Protein AF-A0A498H2I1-F1 (afdb_monomer_lite)

pLDDT: mean 94.08, std 5.38, range [61.56, 97.81]

Sequence (66 aa):
MAGQIKRMIETIIRERANGNPVLENTTRTKLVIKGFNPDKYTATSEDDPAKIAELKVIAKDMGITL

Radius of gyration: 11.02 Å; chains: 1; bounding box: 21×22×30 Å

Secondary structure (DSSP, 8-state):
-TTHHHHHHHHHHHHHHTT-HHHHHHHHHHHHHTT--GGG--TTPPPPHHHHHHHHHHHHHTT---

Structure (mmCIF, N/CA/C/O backbone):
data_AF-A0A498H2I1-F1
#
_entry.id   AF-A0A498H2I1-F1
#
loop_
_atom_site.group_PDB
_atom_site.id
_atom_site.type_symbol
_atom_site.label_atom_id
_atom_site.label_alt_id
_atom_site.label_comp_id
_atom_site.label_asym_id
_atom_site.label_entity_id
_atom_site.label_seq_id
_atom_site.pdbx_PDB_ins_code
_atom_site.Cartn_x
_atom_site.Cartn_y
_atom_site.Cartn_z
_atom_site.occupancy
_atom_site.B_iso_or_equiv
_atom_site.auth_seq_id
_atom_site.auth_comp_id
_atom_site.auth_asym_id
_atom_site.auth_atom_id
_atom_site.pdbx_PDB_model_num
ATOM 1 N N . MET A 1 1 ? 0.401 -1.349 -17.517 1.00 61.56 1 MET A N 1
ATOM 2 C CA . MET A 1 1 ? 0.386 0.036 -18.045 1.00 61.56 1 MET A CA 1
ATOM 3 C C . MET A 1 1 ? 1.162 0.836 -17.032 1.00 61.56 1 MET A C 1
ATOM 5 O O . MET A 1 1 ? 0.596 1.015 -15.964 1.00 61.56 1 MET A O 1
ATOM 9 N N . ALA A 1 2 ? 2.399 1.243 -17.339 1.00 78.88 2 ALA A N 1
ATOM 10 C CA . ALA A 1 2 ? 3.357 1.738 -16.345 1.00 78.88 2 ALA A CA 1
ATOM 11 C C . ALA A 1 2 ? 2.722 2.628 -15.257 1.00 78.88 2 ALA A C 1
ATOM 13 O O . ALA A 1 2 ? 1.893 3.498 -15.545 1.00 78.88 2 ALA A O 1
ATOM 14 N N . GLY A 1 3 ? 3.104 2.379 -14.004 1.00 89.31 3 GLY A N 1
ATOM 15 C CA . GLY A 1 3 ? 2.578 3.077 -12.833 1.00 89.31 3 GLY A CA 1
ATOM 16 C C . GLY A 1 3 ? 1.251 2.537 -12.285 1.00 89.31 3 GLY A C 1
ATOM 17 O O . GLY A 1 3 ? 0.662 3.179 -11.408 1.00 89.31 3 GLY A O 1
ATOM 18 N N . GLN A 1 4 ? 0.766 1.376 -12.734 1.00 93.75 4 GLN A N 1
ATOM 19 C CA . GLN A 1 4 ? -0.419 0.736 -12.153 1.00 93.75 4 GLN A CA 1
ATOM 20 C C . GLN A 1 4 ? -0.193 0.375 -10.679 1.00 93.75 4 GLN A C 1
ATOM 22 O O . GLN A 1 4 ? -1.059 0.657 -9.849 1.00 93.75 4 GLN A O 1
ATOM 27 N N . ILE A 1 5 ? 0.975 -0.175 -10.332 1.00 94.62 5 ILE A N 1
ATOM 28 C CA . ILE A 1 5 ? 1.307 -0.525 -8.941 1.00 94.62 5 ILE A CA 1
ATOM 29 C C . ILE A 1 5 ? 1.264 0.717 -8.038 1.00 94.62 5 ILE A C 1
ATOM 31 O O . ILE A 1 5 ? 0.690 0.663 -6.950 1.00 94.62 5 ILE A O 1
ATOM 35 N N . LYS A 1 6 ? 1.780 1.864 -8.504 1.00 95.19 6 LYS A N 1
ATOM 36 C CA . LYS A 1 6 ? 1.707 3.134 -7.760 1.00 95.19 6 LYS A CA 1
ATOM 37 C C . LYS A 1 6 ? 0.262 3.540 -7.478 1.00 95.19 6 LYS A C 1
ATOM 39 O O . LYS A 1 6 ? -0.074 3.828 -6.334 1.00 95.19 6 LYS A O 1
ATOM 44 N N . ARG A 1 7 ? -0.604 3.508 -8.497 1.00 95.25 7 ARG A N 1
ATOM 45 C CA . ARG A 1 7 ? -2.030 3.856 -8.346 1.00 95.25 7 ARG A CA 1
ATOM 46 C C . ARG A 1 7 ? -2.747 2.925 -7.370 1.00 95.25 7 ARG A C 1
ATOM 48 O O . ARG A 1 7 ? -3.555 3.384 -6.568 1.00 95.25 7 ARG A O 1
ATOM 55 N N . MET A 1 8 ? -2.441 1.628 -7.415 1.00 96.19 8 MET A N 1
ATOM 56 C CA . MET A 1 8 ? -2.995 0.648 -6.478 1.00 96.19 8 MET A CA 1
ATOM 57 C C . MET A 1 8 ? -2.555 0.944 -5.041 1.00 96.19 8 MET A C 1
ATOM 59 O O . MET A 1 8 ? -3.396 0.988 -4.148 1.00 96.19 8 MET A O 1
ATOM 63 N N . ILE A 1 9 ? -1.264 1.211 -4.817 1.00 96.88 9 ILE A N 1
ATOM 64 C CA . ILE A 1 9 ? -0.729 1.585 -3.500 1.00 96.88 9 ILE A CA 1
ATOM 65 C C . ILE A 1 9 ? -1.403 2.858 -2.970 1.00 96.88 9 ILE A C 1
ATOM 67 O O . ILE A 1 9 ? -1.874 2.872 -1.834 1.00 96.88 9 ILE A O 1
ATOM 71 N N . GLU A 1 10 ? -1.489 3.906 -3.791 1.00 96.38 10 GLU A N 1
ATOM 72 C CA . GLU A 1 10 ? -2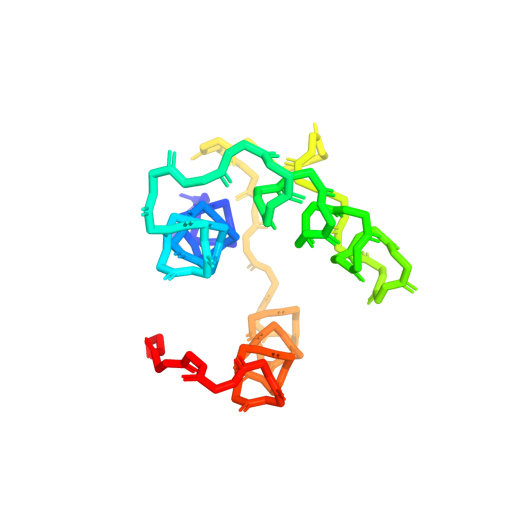.145 5.167 -3.422 1.00 96.38 10 GLU A CA 1
ATOM 73 C C . GLU A 1 10 ? -3.625 4.958 -3.081 1.00 96.38 10 GLU A C 1
ATOM 75 O O . GLU A 1 10 ? -4.119 5.537 -2.115 1.00 96.38 10 GLU A O 1
ATOM 80 N N . THR A 1 11 ? -4.314 4.077 -3.812 1.00 97.06 11 THR A N 1
ATOM 81 C CA . THR A 1 11 ? -5.709 3.717 -3.530 1.00 97.06 11 THR A CA 1
ATOM 82 C C . THR A 1 11 ? -5.832 3.011 -2.183 1.00 97.06 11 THR A C 1
ATOM 84 O O . THR A 1 11 ? -6.610 3.455 -1.346 1.00 97.06 11 THR A O 1
ATOM 87 N N . ILE A 1 12 ? -5.023 1.977 -1.912 1.00 97.62 12 ILE A N 1
ATOM 88 C CA . ILE A 1 12 ? -5.035 1.281 -0.611 1.00 97.62 12 ILE A CA 1
ATOM 89 C C . ILE A 1 12 ? -4.824 2.276 0.533 1.00 97.62 12 ILE A C 1
ATOM 91 O O . ILE A 1 12 ? -5.560 2.245 1.518 1.00 97.62 12 ILE A O 1
ATOM 95 N N . ILE A 1 13 ? -3.828 3.157 0.405 1.00 97.56 13 ILE A N 1
ATOM 96 C CA . ILE A 1 13 ? -3.508 4.155 1.427 1.00 97.56 13 ILE A CA 1
ATOM 97 C C . ILE A 1 13 ? -4.694 5.098 1.640 1.00 97.56 13 ILE A C 1
ATOM 99 O O . ILE A 1 13 ? -5.110 5.282 2.781 1.00 97.56 13 ILE A O 1
ATOM 103 N N . ARG A 1 14 ? -5.268 5.653 0.565 1.00 97.38 14 ARG A N 1
ATOM 104 C CA . ARG A 1 14 ? -6.376 6.612 0.644 1.00 97.38 14 ARG A CA 1
ATOM 105 C C . ARG A 1 14 ? -7.627 6.001 1.274 1.00 97.38 14 ARG A C 1
ATOM 107 O O . ARG A 1 14 ? -8.178 6.585 2.205 1.00 97.38 14 ARG A O 1
ATOM 114 N N . GLU A 1 15 ? -8.047 4.829 0.800 1.00 97.19 15 GLU A N 1
ATOM 115 C CA . GLU A 1 15 ? -9.255 4.154 1.289 1.00 97.19 15 GLU A CA 1
ATOM 116 C C . GLU A 1 15 ? -9.106 3.735 2.763 1.00 97.19 15 GLU A C 1
ATOM 118 O O . GLU A 1 15 ? -10.035 3.869 3.555 1.00 97.19 15 GLU A O 1
ATOM 123 N N . ARG A 1 16 ? -7.911 3.282 3.175 1.00 96.12 16 ARG A N 1
ATOM 124 C CA . ARG A 1 16 ? -7.628 2.932 4.578 1.00 96.12 16 ARG A CA 1
ATOM 125 C C . ARG A 1 16 ? -7.492 4.147 5.486 1.00 96.12 16 ARG A C 1
ATOM 127 O O . ARG A 1 16 ? -7.848 4.055 6.660 1.00 96.12 16 ARG A O 1
ATOM 134 N N . ALA A 1 17 ? -6.916 5.235 4.981 1.00 96.56 17 ALA A N 1
ATOM 135 C CA . ALA A 1 17 ? -6.716 6.452 5.748 1.00 96.56 17 ALA A CA 1
ATOM 136 C C . ALA A 1 17 ? -8.055 7.117 6.062 1.00 96.56 17 ALA A C 1
ATOM 138 O O . ALA A 1 17 ? -8.266 7.525 7.201 1.00 96.56 17 ALA A O 1
ATOM 139 N N . ASN A 1 18 ? -8.949 7.225 5.072 1.00 94.56 18 ASN A N 1
ATOM 140 C CA . ASN A 1 18 ? -10.225 7.936 5.192 1.00 94.56 18 ASN A CA 1
ATOM 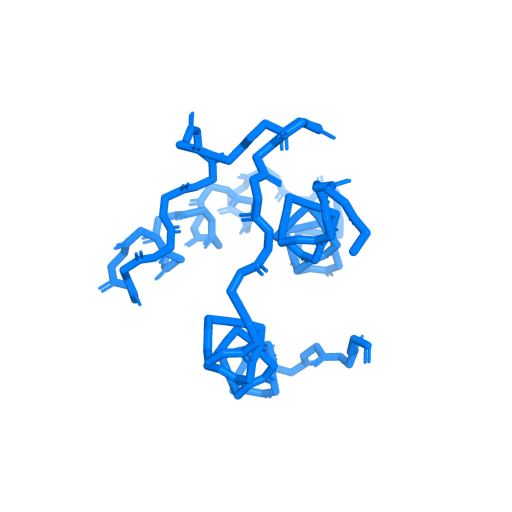141 C C . ASN A 1 18 ? -10.067 9.321 5.868 1.00 94.56 18 ASN A C 1
ATOM 143 O O . ASN A 1 18 ? -10.798 9.679 6.789 1.00 94.56 18 ASN A O 1
ATOM 147 N N . GLY A 1 19 ? -9.022 10.062 5.476 1.00 94.19 19 GLY A N 1
ATOM 148 C CA . GLY A 1 19 ? -8.668 11.371 6.043 1.00 94.19 19 GLY A CA 1
ATOM 149 C C . GLY A 1 19 ? -7.941 11.343 7.396 1.00 94.19 19 GLY A C 1
ATOM 150 O O . GLY A 1 19 ? -7.563 12.397 7.899 1.00 94.19 19 GLY A O 1
ATOM 151 N N . ASN A 1 20 ? -7.710 10.170 7.993 1.00 97.50 20 ASN A N 1
ATOM 152 C CA . ASN A 1 20 ? -6.981 10.031 9.251 1.00 97.50 20 ASN A CA 1
ATOM 153 C C . ASN A 1 20 ? -5.468 9.815 9.005 1.00 97.50 20 ASN A C 1
ATOM 155 O O . ASN A 1 20 ? -5.070 8.755 8.507 1.00 97.50 20 ASN A O 1
ATOM 159 N N . PRO A 1 21 ? -4.597 10.754 9.425 1.00 96.38 21 PRO A N 1
ATOM 160 C CA . PRO A 1 21 ? -3.157 10.682 9.161 1.00 96.38 21 PRO A CA 1
ATOM 161 C C . PRO A 1 21 ? -2.449 9.538 9.906 1.00 96.38 21 PRO A C 1
ATOM 163 O O . PRO A 1 21 ? -1.437 9.017 9.438 1.00 96.38 21 PRO A O 1
ATOM 166 N N . VAL A 1 22 ? -2.977 9.090 11.052 1.00 97.44 22 VAL A N 1
ATOM 167 C CA . VAL A 1 22 ? -2.423 7.937 11.784 1.00 97.44 22 VAL A CA 1
ATOM 168 C C . VAL A 1 22 ? -2.666 6.649 11.000 1.00 97.44 22 VAL A C 1
ATOM 170 O O . V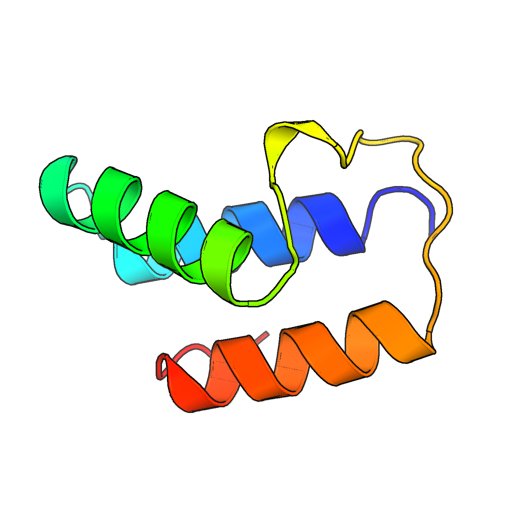AL A 1 22 ? -1.770 5.806 10.889 1.00 97.44 22 VAL A O 1
ATOM 173 N N . LEU A 1 23 ? -3.862 6.501 10.423 1.00 97.44 23 LEU A N 1
ATOM 174 C CA . LEU A 1 23 ? -4.201 5.351 9.587 1.00 97.44 23 LEU A CA 1
ATOM 175 C C . LEU A 1 23 ? -3.437 5.367 8.264 1.00 97.44 23 LEU A C 1
ATOM 177 O O . LEU A 1 23 ? -3.003 4.304 7.818 1.00 97.44 23 LEU A O 1
ATOM 181 N N . GLU A 1 24 ? -3.203 6.544 7.686 1.00 97.81 24 GLU A N 1
ATOM 182 C CA . GLU A 1 24 ? -2.344 6.704 6.513 1.00 97.81 24 GLU A CA 1
ATOM 183 C C . GLU A 1 24 ? -0.929 6.177 6.788 1.00 97.81 24 GLU A C 1
ATOM 185 O O . GLU A 1 24 ? -0.480 5.227 6.141 1.00 97.81 24 GLU A O 1
ATOM 190 N N . ASN A 1 25 ? -0.264 6.714 7.816 1.00 97.06 25 ASN A N 1
ATOM 191 C CA . ASN A 1 25 ? 1.099 6.330 8.187 1.00 97.06 25 ASN A CA 1
ATOM 192 C C . ASN A 1 25 ? 1.197 4.846 8.554 1.00 97.06 25 ASN A C 1
ATOM 194 O O . ASN A 1 25 ? 2.103 4.145 8.104 1.00 97.06 25 ASN A O 1
ATOM 198 N N . THR A 1 26 ? 0.230 4.330 9.315 1.00 97.31 26 THR A N 1
ATOM 199 C CA . THR A 1 26 ? 0.195 2.904 9.673 1.00 97.31 26 THR A CA 1
ATOM 200 C C . THR A 1 26 ? 0.017 2.023 8.436 1.00 97.31 26 THR A C 1
ATOM 202 O O . THR A 1 26 ? 0.633 0.961 8.342 1.00 97.31 26 THR A O 1
ATOM 205 N N . THR A 1 27 ? -0.794 2.448 7.464 1.00 97.62 27 THR A N 1
ATOM 206 C CA . THR A 1 27 ? -0.997 1.709 6.210 1.00 97.62 27 THR A CA 1
ATOM 207 C C . THR A 1 27 ? 0.268 1.719 5.353 1.00 97.62 27 THR A C 1
ATOM 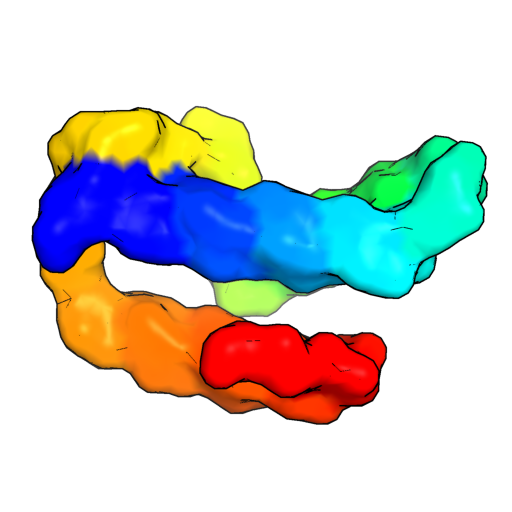209 O O . THR A 1 27 ? 0.680 0.653 4.894 1.00 97.62 27 THR A O 1
ATOM 212 N N . ARG A 1 28 ? 0.949 2.867 5.217 1.00 97.69 28 ARG A N 1
ATOM 213 C CA . ARG A 1 28 ? 2.255 2.964 4.534 1.00 97.69 28 ARG A CA 1
ATOM 214 C C . ARG A 1 28 ? 3.279 2.015 5.154 1.00 97.69 28 ARG A C 1
ATOM 216 O O . ARG A 1 28 ? 3.883 1.215 4.443 1.00 97.69 28 ARG A O 1
ATOM 223 N N . THR A 1 29 ? 3.412 2.031 6.480 1.00 97.56 29 THR A N 1
ATOM 224 C CA . THR A 1 29 ? 4.323 1.135 7.207 1.00 97.56 29 THR A CA 1
ATO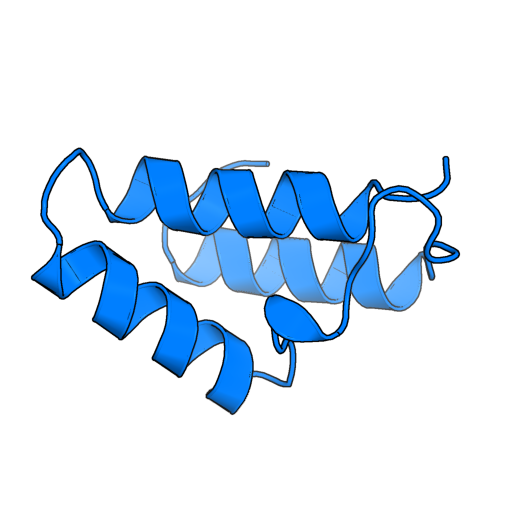M 225 C C . THR A 1 29 ? 3.971 -0.336 6.984 1.00 97.56 29 THR A C 1
ATOM 227 O O . THR A 1 29 ? 4.858 -1.146 6.720 1.00 97.56 29 THR A O 1
ATOM 230 N N . LYS A 1 30 ? 2.682 -0.704 7.021 1.00 96.62 30 LYS A N 1
ATOM 231 C CA . LYS A 1 30 ? 2.249 -2.083 6.741 1.00 96.62 30 LYS A CA 1
ATOM 232 C C . LYS A 1 30 ? 2.605 -2.530 5.324 1.00 96.62 30 LYS A C 1
ATOM 234 O O . LYS A 1 30 ? 3.041 -3.665 5.159 1.00 96.62 30 LYS A O 1
ATOM 239 N N . LEU A 1 31 ? 2.446 -1.665 4.324 1.00 97.56 31 LEU A N 1
ATOM 240 C CA . LEU A 1 31 ? 2.832 -1.973 2.945 1.00 97.56 31 LEU A CA 1
ATOM 241 C C . LEU A 1 31 ? 4.343 -2.213 2.832 1.00 97.56 31 LEU A C 1
ATOM 243 O O . LEU A 1 31 ? 4.747 -3.217 2.249 1.00 97.56 31 LEU A O 1
ATOM 247 N N . VAL A 1 32 ? 5.167 -1.377 3.476 1.00 97.25 32 VAL A N 1
ATOM 248 C CA . VAL A 1 32 ? 6.630 -1.559 3.521 1.00 97.25 32 VAL A CA 1
ATOM 249 C C . VAL A 1 32 ? 7.001 -2.905 4.153 1.00 97.25 32 VAL A C 1
ATOM 251 O O . VAL A 1 32 ? 7.802 -3.640 3.580 1.00 97.25 32 VAL A O 1
ATOM 254 N N . ILE A 1 33 ? 6.381 -3.269 5.282 1.00 96.94 33 ILE A N 1
ATOM 255 C CA . ILE A 1 33 ? 6.597 -4.568 5.949 1.00 96.94 33 ILE A CA 1
ATOM 256 C C . ILE A 1 33 ? 6.192 -5.739 5.040 1.00 96.94 33 ILE A C 1
ATOM 258 O O . ILE A 1 33 ? 6.836 -6.784 5.049 1.00 96.94 33 ILE A O 1
ATOM 262 N N . LYS A 1 34 ? 5.148 -5.564 4.224 1.00 95.25 34 LYS A N 1
ATOM 263 C CA . LYS A 1 34 ? 4.696 -6.541 3.221 1.00 95.25 34 LYS A CA 1
ATOM 264 C C . LYS A 1 34 ? 5.521 -6.509 1.923 1.00 95.25 34 LYS A C 1
ATOM 266 O O . LYS A 1 34 ? 5.150 -7.170 0.964 1.00 95.25 34 LYS A O 1
ATOM 271 N N . GLY A 1 35 ? 6.619 -5.752 1.872 1.00 95.06 35 GLY A N 1
ATOM 272 C CA . GLY A 1 35 ? 7.527 -5.692 0.722 1.00 95.06 35 GLY A CA 1
ATOM 273 C C . GLY A 1 35 ? 7.150 -4.669 -0.356 1.00 95.06 35 GLY A C 1
ATOM 274 O O . GLY A 1 35 ? 7.851 -4.555 -1.361 1.00 95.06 35 GLY A O 1
ATOM 275 N N . PHE A 1 36 ? 6.094 -3.880 -0.150 1.00 95.50 36 PHE A N 1
ATOM 276 C CA . PHE A 1 36 ? 5.657 -2.818 -1.057 1.00 95.50 36 PHE A CA 1
ATOM 277 C C . PHE A 1 36 ? 5.978 -1.451 -0.465 1.00 95.50 36 PHE A C 1
ATOM 279 O O . PHE A 1 36 ? 5.165 -0.857 0.234 1.00 95.50 36 PHE A O 1
ATOM 286 N N . ASN A 1 37 ? 7.170 -0.930 -0.755 1.00 95.06 37 ASN A N 1
ATOM 287 C CA . ASN A 1 37 ? 7.510 0.438 -0.373 1.00 95.06 37 ASN A CA 1
ATOM 288 C C . ASN A 1 37 ? 6.875 1.443 -1.361 1.00 95.06 37 ASN A C 1
ATOM 290 O O . ASN A 1 37 ? 7.309 1.460 -2.515 1.00 95.06 37 ASN A O 1
ATOM 294 N N . PRO A 1 38 ? 5.913 2.292 -0.937 1.00 93.62 38 PRO A N 1
ATOM 295 C CA . PRO A 1 38 ? 5.271 3.277 -1.812 1.00 93.62 38 PRO A CA 1
ATOM 296 C C . PRO A 1 38 ? 6.258 4.216 -2.511 1.00 93.62 38 PRO A C 1
ATOM 298 O O . PRO A 1 38 ? 6.055 4.558 -3.672 1.00 93.62 38 PRO A O 1
ATOM 301 N N . ASP A 1 39 ? 7.353 4.574 -1.839 1.00 93.19 39 ASP A N 1
ATOM 302 C CA . ASP A 1 39 ? 8.325 5.552 -2.335 1.00 93.19 39 ASP A CA 1
ATOM 303 C C . ASP A 1 39 ? 9.233 4.972 -3.437 1.00 93.19 39 ASP A C 1
ATOM 305 O O . ASP A 1 39 ? 9.945 5.712 -4.112 1.00 93.19 39 ASP A O 1
ATOM 309 N N . LYS A 1 40 ? 9.202 3.646 -3.653 1.00 92.69 40 LYS A N 1
ATOM 310 C CA . LYS A 1 40 ? 9.933 2.974 -4.741 1.00 92.69 40 LYS A CA 1
ATOM 311 C C . LYS A 1 40 ? 9.153 2.905 -6.055 1.00 92.69 40 LYS A C 1
ATOM 313 O O . LYS A 1 40 ? 9.751 2.585 -7.079 1.00 92.69 40 LYS A O 1
ATOM 318 N N . TYR A 1 41 ? 7.848 3.178 -6.040 1.00 91.88 41 TYR A N 1
ATOM 319 C CA . TYR A 1 41 ? 7.004 3.095 -7.230 1.00 91.88 41 TYR A CA 1
ATOM 320 C C . TYR A 1 41 ? 6.687 4.491 -7.758 1.00 91.88 41 TYR A C 1
ATOM 322 O O . TYR A 1 41 ? 6.132 5.341 -7.064 1.00 91.88 41 TYR A O 1
ATOM 330 N N . THR A 1 42 ? 7.017 4.722 -9.022 1.00 91.44 42 THR A N 1
ATOM 331 C CA . THR A 1 42 ? 6.763 5.973 -9.735 1.00 91.44 42 THR A CA 1
ATOM 332 C C . THR A 1 42 ? 5.635 5.783 -10.747 1.00 91.44 42 THR A C 1
ATOM 334 O O . THR A 1 42 ? 5.165 4.674 -10.999 1.00 91.44 42 THR A O 1
ATOM 337 N N . ALA A 1 43 ? 5.162 6.885 -11.332 1.00 87.75 43 ALA A N 1
ATOM 338 C CA . ALA A 1 43 ? 4.139 6.832 -12.378 1.00 87.75 43 ALA A CA 1
ATOM 339 C C . ALA A 1 43 ? 4.642 6.166 -13.676 1.00 87.75 43 ALA A C 1
ATOM 341 O O . ALA A 1 43 ? 3.843 5.904 -14.567 1.00 87.75 43 ALA A O 1
ATOM 342 N N . THR A 1 44 ? 5.949 5.912 -13.781 1.00 87.69 44 THR A N 1
ATOM 343 C CA . THR A 1 44 ? 6.611 5.313 -14.945 1.00 87.69 44 THR A CA 1
ATOM 344 C C . THR A 1 44 ? 7.276 3.977 -14.628 1.00 87.69 44 THR A C 1
ATOM 346 O O . THR A 1 44 ? 7.880 3.387 -15.519 1.00 87.69 44 THR A O 1
ATOM 349 N N . SER A 1 45 ? 7.178 3.483 -13.388 1.00 85.88 45 SER A N 1
ATOM 350 C CA . SER A 1 45 ? 7.674 2.154 -13.034 1.00 85.88 45 SER A CA 1
ATOM 351 C C . SER A 1 45 ? 6.976 1.090 -13.876 1.00 85.88 45 SER A C 1
ATOM 353 O O . SER A 1 45 ? 5.752 1.121 -14.033 1.00 85.88 45 SER A O 1
ATOM 355 N N . GLU A 1 46 ? 7.756 0.146 -14.397 1.00 88.38 46 GLU A N 1
ATOM 356 C CA . GLU A 1 46 ? 7.207 -1.033 -15.057 1.00 88.38 46 GLU A CA 1
ATOM 357 C C . GLU A 1 46 ? 6.364 -1.835 -14.068 1.00 88.38 46 GLU A C 1
ATOM 359 O O . GLU A 1 46 ? 6.719 -1.993 -12.896 1.00 88.38 46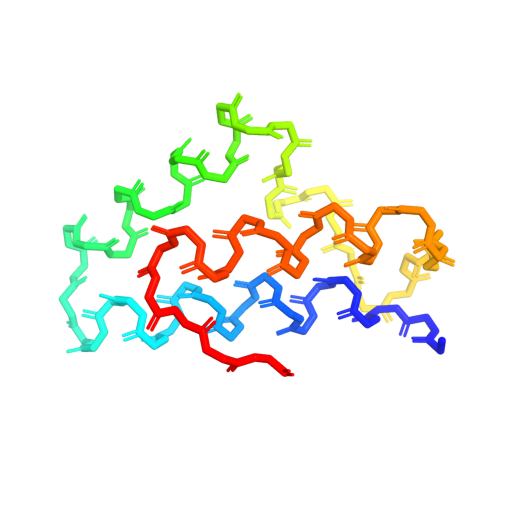 GLU A O 1
ATOM 364 N N . ASP A 1 47 ? 5.226 -2.327 -14.545 1.00 89.56 47 ASP A N 1
ATOM 365 C CA . ASP A 1 47 ? 4.362 -3.158 -13.728 1.00 89.56 47 ASP A CA 1
ATOM 366 C C . ASP A 1 47 ? 4.681 -4.624 -13.966 1.00 89.56 47 ASP A C 1
ATOM 368 O O . ASP A 1 47 ? 4.540 -5.133 -15.078 1.00 89.56 47 ASP A O 1
ATOM 372 N N . ASP A 1 48 ? 5.036 -5.309 -12.888 1.00 91.62 48 ASP A N 1
ATOM 373 C CA . ASP A 1 48 ? 5.131 -6.758 -12.862 1.00 91.62 48 ASP A CA 1
ATOM 374 C C . ASP A 1 48 ? 3.746 -7.354 -12.522 1.00 91.62 48 ASP A C 1
ATOM 376 O O . ASP A 1 48 ? 3.199 -7.072 -11.445 1.00 91.62 48 ASP A O 1
ATOM 380 N N . PRO A 1 49 ? 3.159 -8.194 -13.398 1.00 93.50 49 PRO A N 1
ATOM 381 C CA . PRO A 1 49 ? 1.898 -8.880 -13.128 1.00 93.50 49 PRO A CA 1
ATOM 382 C C . PRO A 1 49 ? 1.892 -9.688 -11.822 1.00 93.50 49 PRO A C 1
ATOM 384 O O . PRO A 1 49 ? 0.862 -9.737 -11.143 1.00 93.50 49 PRO A O 1
ATOM 387 N N . ALA A 1 50 ? 3.023 -10.286 -11.434 1.00 94.75 50 ALA A N 1
ATOM 388 C CA . ALA A 1 50 ? 3.141 -11.031 -10.183 1.00 94.75 50 ALA A CA 1
ATOM 389 C C . ALA A 1 50 ? 3.024 -10.098 -8.970 1.00 94.75 50 ALA A C 1
ATOM 391 O O . ALA A 1 50 ? 2.309 -10.403 -8.012 1.00 94.75 50 ALA A O 1
ATOM 392 N N . LYS A 1 51 ? 3.640 -8.911 -9.039 1.00 94.56 51 LYS A N 1
ATOM 393 C CA . LYS A 1 51 ? 3.530 -7.882 -7.995 1.00 94.56 51 LYS A CA 1
ATOM 394 C C . LYS A 1 51 ? 2.129 -7.293 -7.903 1.00 94.56 51 LYS A C 1
ATOM 396 O O . LYS A 1 51 ? 1.649 -7.044 -6.801 1.00 94.56 51 LYS A O 1
ATOM 401 N N . ILE A 1 52 ? 1.441 -7.126 -9.032 1.00 95.81 52 ILE A N 1
ATOM 402 C CA . ILE A 1 52 ? 0.028 -6.725 -9.046 1.00 95.81 52 ILE A CA 1
ATOM 403 C C . ILE A 1 52 ? -0.835 -7.767 -8.326 1.00 95.81 52 ILE A C 1
ATOM 405 O O . ILE A 1 52 ? -1.683 -7.400 -7.512 1.00 95.81 52 ILE A O 1
ATOM 409 N N . ALA A 1 53 ? -0.637 -9.056 -8.612 1.00 96.38 53 ALA A N 1
ATOM 410 C CA . ALA A 1 53 ? -1.395 -10.126 -7.969 1.00 96.38 53 ALA A CA 1
ATOM 411 C C . ALA A 1 53 ? -1.155 -10.160 -6.450 1.00 96.38 53 ALA A C 1
ATOM 413 O O . ALA A 1 53 ? -2.112 -10.205 -5.678 1.00 96.38 53 ALA A O 1
ATOM 414 N N . GLU A 1 54 ? 0.104 -10.052 -6.023 1.00 96.56 54 GLU A N 1
ATOM 415 C CA . GLU A 1 54 ? 0.487 -9.978 -4.609 1.00 96.56 54 GLU A CA 1
ATOM 416 C C . GLU A 1 54 ? -0.157 -8.763 -3.912 1.00 96.56 54 GLU A C 1
ATOM 418 O O . GLU A 1 54 ? -0.763 -8.895 -2.846 1.00 96.56 54 GLU A O 1
ATOM 423 N N . LEU A 1 55 ? -0.133 -7.589 -4.551 1.00 96.38 55 LEU A N 1
ATOM 424 C CA . LEU A 1 55 ? -0.731 -6.371 -4.005 1.00 96.38 55 LEU A CA 1
ATOM 425 C C . LEU A 1 55 ? -2.261 -6.458 -3.885 1.00 96.38 55 LEU A C 1
ATOM 427 O O . LEU A 1 55 ? -2.826 -5.929 -2.929 1.00 96.38 55 LEU A O 1
ATOM 431 N N . LYS A 1 56 ? -2.941 -7.157 -4.806 1.00 96.75 56 LYS A N 1
ATOM 432 C CA . LYS A 1 56 ? -4.387 -7.429 -4.699 1.00 96.75 56 LYS A CA 1
ATOM 433 C C . LYS A 1 56 ? -4.725 -8.298 -3.490 1.00 96.75 56 LYS A C 1
ATOM 435 O O . LYS A 1 56 ? -5.723 -8.036 -2.823 1.00 96.75 56 LYS A O 1
ATOM 440 N N . VAL A 1 57 ? -3.901 -9.304 -3.190 1.00 96.81 57 VAL A N 1
ATOM 441 C CA . VAL A 1 57 ? -4.073 -10.133 -1.985 1.00 96.81 57 VAL A CA 1
ATOM 442 C C . VAL A 1 57 ? -3.899 -9.277 -0.733 1.00 96.81 57 VAL A C 1
ATOM 444 O O . VAL A 1 57 ? -4.765 -9.285 0.136 1.00 96.81 57 VAL A O 1
ATOM 447 N N . ILE A 1 58 ? -2.847 -8.455 -0.685 1.00 96.31 58 ILE A N 1
ATOM 448 C CA . ILE A 1 58 ? -2.602 -7.539 0.438 1.00 96.31 58 ILE A CA 1
ATOM 449 C C . ILE A 1 58 ? -3.768 -6.557 0.624 1.00 96.31 58 ILE A C 1
ATOM 451 O O . ILE A 1 58 ? -4.197 -6.322 1.753 1.00 96.31 58 ILE A O 1
ATOM 455 N N . ALA A 1 59 ? -4.302 -5.992 -0.461 1.00 97.00 59 ALA A N 1
ATOM 456 C CA . ALA A 1 59 ? -5.450 -5.093 -0.400 1.00 97.00 59 ALA A CA 1
ATOM 457 C C . ALA A 1 59 ? -6.678 -5.790 0.200 1.00 97.00 59 ALA A C 1
ATOM 459 O O . ALA A 1 59 ? -7.289 -5.257 1.129 1.00 97.00 59 ALA A O 1
ATOM 460 N N . LYS A 1 60 ? -6.975 -7.012 -0.258 1.00 96.69 60 LYS A N 1
ATOM 461 C CA . LYS A 1 60 ? -8.071 -7.831 0.268 1.00 96.69 60 LYS A CA 1
ATOM 462 C C . LYS A 1 60 ? -7.899 -8.121 1.761 1.00 96.69 60 LYS A C 1
ATOM 464 O O . LYS A 1 60 ? -8.854 -7.948 2.515 1.00 96.69 60 LYS A O 1
ATOM 469 N N . ASP A 1 61 ? -6.693 -8.477 2.202 1.00 94.62 61 ASP A N 1
ATOM 470 C CA . ASP A 1 61 ? -6.375 -8.700 3.622 1.00 94.62 61 ASP A CA 1
ATOM 471 C C . ASP A 1 61 ? -6.578 -7.435 4.475 1.00 94.62 61 ASP A C 1
ATOM 473 O O . ASP A 1 61 ? -6.884 -7.507 5.665 1.00 94.62 61 ASP A O 1
ATOM 477 N N . MET A 1 62 ? -6.420 -6.254 3.871 1.00 94.31 62 MET A N 1
ATOM 478 C CA . MET A 1 62 ? -6.675 -4.959 4.506 1.00 94.31 62 MET A CA 1
ATOM 479 C C . MET A 1 62 ? -8.142 -4.501 4.408 1.00 94.31 62 MET A C 1
ATOM 481 O O . MET A 1 62 ? -8.471 -3.433 4.939 1.00 94.31 62 MET A O 1
ATOM 485 N N . GLY A 1 63 ? -9.013 -5.293 3.775 1.00 94.75 63 GLY A N 1
ATOM 486 C CA . GLY A 1 63 ? -10.427 -4.982 3.555 1.00 94.75 63 GLY A CA 1
ATOM 487 C C . GLY A 1 63 ? -10.688 -4.004 2.406 1.00 94.75 63 GLY A C 1
ATOM 488 O O . GLY A 1 63 ? -11.749 -3.390 2.371 1.00 94.75 63 GLY A O 1
ATOM 489 N N . ILE A 1 64 ? -9.732 -3.829 1.490 1.00 95.06 64 ILE A N 1
ATOM 490 C CA . ILE A 1 64 ? -9.830 -2.935 0.329 1.00 95.06 64 ILE A CA 1
ATOM 491 C C . ILE A 1 64 ? -10.058 -3.751 -0.947 1.00 95.06 64 ILE A C 1
ATOM 493 O O . ILE A 1 64 ? -9.424 -4.786 -1.157 1.00 95.06 64 ILE A O 1
ATOM 497 N N . THR A 1 65 ? -10.938 -3.260 -1.821 1.00 90.69 65 THR A N 1
ATOM 498 C CA . THR A 1 65 ? -11.164 -3.817 -3.166 1.00 90.69 65 THR A CA 1
ATOM 499 C C . THR A 1 65 ? -10.495 -2.912 -4.203 1.00 90.69 65 THR A C 1
ATOM 501 O O . THR A 1 65 ? -10.679 -1.698 -4.144 1.00 90.69 65 THR A O 1
ATOM 504 N N . LEU A 1 66 ? -9.702 -3.497 -5.110 1.00 85.62 66 LEU A N 1
ATOM 505 C CA . LEU A 1 66 ? -8.913 -2.810 -6.146 1.00 85.62 66 LEU A CA 1
ATOM 506 C C . LEU A 1 66 ? -9.383 -3.134 -7.562 1.00 85.62 66 LEU A C 1
ATOM 508 O O . LEU A 1 66 ? -9.757 -4.308 -7.791 1.00 85.62 66 LEU A O 1
#

Foldseek 3Di:
DAQPLLVLLVQLLCVQCVVPVVSSVVSQVVCVVLVHRNVPGDSGHDDDPVSVVSSQVVSVVSVHHD

Organism: NCBI:txid1550565